Protein AF-A0A0D0GBC0-F1 (afdb_monomer_lite)

Foldseek 3Di:
DVLLVVLLCCLVPVPDQDDLVNLVVSVVVSVVVVVVVLVVLLCVLVVPPPDDPVVSVVSNVVSVVVVVVSCVVCSCRSHDDD

Organism: NCBI:txid1503925

Radius of gyration: 15.6 Å; chains: 1; bounding box: 33×18×52 Å

Sequence (82 aa):
MYIGLNDIGIKLFSGGRHDMEGVGWIHTMLFIGLVPCFIMLLIGVFRDKDSSIWLKVLSVIIFVLLIYAHLEIFETLGVDVS

pLDDT: mean 88.92, std 9.48, range [52.25, 96.75]

Structure (mmCIF, N/CA/C/O backbone):
data_AF-A0A0D0GBC0-F1
#
_entry.id   AF-A0A0D0GBC0-F1
#
loop_
_atom_site.group_PDB
_atom_site.id
_atom_site.type_symbol
_atom_site.label_atom_id
_atom_site.label_alt_id
_atom_site.label_comp_id
_atom_site.label_asym_id
_atom_site.label_entity_id
_atom_site.label_seq_id
_atom_site.pdbx_PDB_ins_code
_atom_site.Cartn_x
_atom_site.Cartn_y
_atom_site.Cartn_z
_atom_site.occupancy
_atom_site.B_iso_or_equiv
_atom_site.auth_seq_id
_atom_site.auth_comp_id
_atom_site.auth_asym_id
_atom_site.auth_atom_id
_atom_site.pdbx_PDB_model_num
ATOM 1 N N . MET A 1 1 ? 5.299 3.061 4.009 1.00 62.12 1 MET A N 1
ATOM 2 C CA . MET A 1 1 ? 6.370 3.899 3.422 1.00 62.12 1 MET A CA 1
ATOM 3 C C . MET A 1 1 ? 7.452 3.054 2.747 1.00 62.12 1 MET A C 1
ATOM 5 O O . MET A 1 1 ? 7.609 3.192 1.546 1.00 62.12 1 MET A O 1
ATOM 9 N N . TYR A 1 2 ? 8.128 2.131 3.444 1.00 84.00 2 TYR A N 1
ATOM 10 C CA . TYR A 1 2 ? 9.204 1.317 2.840 1.00 84.00 2 TYR A CA 1
ATOM 11 C C . TYR A 1 2 ? 8.765 0.384 1.698 1.00 84.00 2 TYR A C 1
ATOM 13 O O . TYR A 1 2 ? 9.514 0.215 0.745 1.00 84.00 2 TYR A O 1
ATOM 21 N N . ILE A 1 3 ? 7.549 -0.172 1.756 1.00 88.56 3 ILE A N 1
ATOM 22 C CA . ILE A 1 3 ? 7.031 -1.079 0.715 1.00 88.56 3 ILE A CA 1
ATOM 23 C C . ILE A 1 3 ? 6.824 -0.338 -0.618 1.00 88.56 3 ILE A C 1
ATOM 25 O O . ILE A 1 3 ? 7.267 -0.812 -1.654 1.00 88.56 3 ILE A O 1
ATOM 29 N N . GLY A 1 4 ? 6.218 0.855 -0.594 1.00 87.81 4 GLY A N 1
ATOM 30 C CA . GLY A 1 4 ? 6.027 1.660 -1.808 1.00 87.81 4 GLY A CA 1
ATOM 31 C C . GLY A 1 4 ? 7.346 2.161 -2.403 1.00 87.81 4 GLY A C 1
ATOM 32 O O . GLY A 1 4 ? 7.513 2.164 -3.616 1.00 87.81 4 GLY A O 1
ATOM 33 N N . LEU A 1 5 ? 8.325 2.512 -1.559 1.00 89.94 5 LEU A N 1
ATOM 34 C CA . LEU A 1 5 ? 9.667 2.867 -2.033 1.00 89.94 5 LEU A CA 1
ATOM 35 C C . LEU A 1 5 ? 10.377 1.667 -2.681 1.00 89.94 5 LEU A C 1
ATOM 37 O O . LEU A 1 5 ? 11.092 1.836 -3.662 1.00 89.94 5 LEU A O 1
ATOM 41 N N . ASN A 1 6 ? 1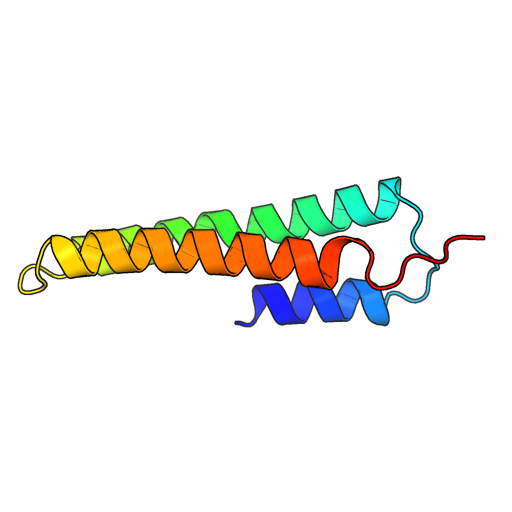0.177 0.464 -2.137 1.00 91.56 6 ASN A N 1
ATOM 42 C CA . ASN A 1 6 ? 10.712 -0.766 -2.709 1.00 91.56 6 ASN A CA 1
ATOM 43 C C . ASN A 1 6 ? 10.085 -1.078 -4.078 1.00 91.56 6 ASN A C 1
ATOM 45 O O . ASN A 1 6 ? 10.834 -1.362 -5.005 1.00 91.56 6 ASN A O 1
ATOM 49 N N . ASP A 1 7 ? 8.764 -0.929 -4.230 1.00 92.19 7 ASP A N 1
ATOM 50 C CA . ASP A 1 7 ? 8.067 -1.061 -5.522 1.00 92.19 7 ASP A CA 1
ATOM 51 C C . ASP A 1 7 ? 8.638 -0.100 -6.578 1.00 92.19 7 ASP A C 1
ATOM 53 O O . ASP A 1 7 ? 9.073 -0.534 -7.644 1.00 92.19 7 ASP A O 1
ATOM 57 N N . ILE A 1 8 ? 8.745 1.190 -6.241 1.00 92.06 8 ILE A N 1
ATOM 58 C CA . ILE A 1 8 ? 9.338 2.212 -7.121 1.00 92.06 8 ILE A CA 1
ATOM 59 C C . ILE A 1 8 ? 10.796 1.869 -7.455 1.00 92.06 8 ILE A C 1
ATOM 61 O O . ILE A 1 8 ? 11.219 1.975 -8.604 1.00 92.06 8 ILE A O 1
ATOM 65 N N . GLY A 1 9 ? 11.575 1.452 -6.455 1.00 90.12 9 GLY A N 1
ATOM 66 C CA . GLY A 1 9 ? 12.986 1.123 -6.624 1.00 90.12 9 GLY A CA 1
ATOM 67 C C . GLY A 1 9 ? 13.207 -0.068 -7.555 1.00 90.12 9 GLY A C 1
ATOM 68 O O . GLY A 1 9 ? 14.080 -0.010 -8.416 1.00 90.12 9 GLY A O 1
ATOM 69 N N . ILE A 1 10 ? 12.403 -1.125 -7.428 1.00 88.88 10 ILE A N 1
ATOM 70 C CA . ILE A 1 10 ? 12.482 -2.286 -8.321 1.00 88.88 10 ILE A CA 1
ATOM 71 C C . ILE A 1 10 ? 12.145 -1.857 -9.752 1.00 88.88 10 ILE A C 1
ATOM 73 O O . ILE A 1 10 ? 12.955 -2.090 -10.646 1.00 88.88 10 ILE A O 1
ATOM 77 N N . LYS A 1 11 ? 11.028 -1.142 -9.945 1.00 88.88 11 LYS A N 1
ATOM 78 C CA . LYS A 1 11 ? 10.575 -0.662 -11.262 1.00 88.88 11 LYS A CA 1
ATOM 79 C C . LYS A 1 11 ? 11.591 0.241 -11.974 1.00 88.88 11 LYS A C 1
ATOM 81 O O . LYS A 1 11 ? 11.669 0.224 -13.196 1.00 88.88 11 LYS A O 1
ATOM 86 N N . LEU A 1 12 ? 12.367 1.034 -11.230 1.00 88.38 12 LEU A N 1
ATOM 87 C CA . LEU A 1 12 ? 13.364 1.949 -11.804 1.00 88.38 12 LEU A CA 1
ATOM 88 C C . LEU A 1 12 ? 14.761 1.337 -11.968 1.00 88.38 12 LEU A C 1
ATOM 90 O O . LEU A 1 12 ? 15.510 1.773 -12.841 1.00 88.38 12 LEU A O 1
ATOM 94 N N . PHE A 1 13 ? 15.149 0.379 -11.119 1.00 85.88 13 PHE A N 1
ATOM 95 C CA . PHE A 1 13 ? 16.556 -0.020 -10.978 1.00 85.88 13 PHE A CA 1
ATOM 96 C C . PHE A 1 13 ? 16.826 -1.520 -11.125 1.00 85.88 13 PHE A C 1
ATOM 98 O O . PHE A 1 13 ? 17.988 -1.917 -11.029 1.00 85.88 13 PHE A O 1
ATOM 105 N N . SER A 1 14 ? 15.834 -2.375 -11.408 1.00 78.69 14 SER A N 1
ATOM 106 C CA . SER A 1 14 ? 16.090 -3.815 -11.599 1.00 78.69 14 SER A CA 1
ATOM 107 C C . SER A 1 14 ? 16.709 -4.180 -12.961 1.00 78.69 14 SER A C 1
ATOM 109 O O . SER A 1 14 ? 16.747 -5.355 -13.322 1.00 78.69 14 SER A O 1
ATOM 111 N N . GLY A 1 15 ? 17.215 -3.199 -13.718 1.00 65.44 15 GLY A N 1
ATOM 112 C CA . GLY A 1 15 ? 18.109 -3.421 -14.860 1.00 65.44 15 GLY A CA 1
ATOM 113 C C . GLY A 1 15 ? 17.469 -3.990 -16.132 1.00 65.44 15 GLY A C 1
ATOM 114 O O . GLY A 1 15 ? 18.205 -4.347 -17.049 1.00 65.44 15 GLY A O 1
ATOM 115 N N . GLY A 1 16 ? 16.136 -4.061 -16.220 1.00 62.09 16 GLY A N 1
ATOM 116 C CA . GLY A 1 16 ? 15.412 -4.541 -17.398 1.00 62.09 16 GLY A CA 1
ATOM 117 C C . GLY A 1 16 ? 14.241 -3.630 -17.758 1.00 62.09 16 GLY A C 1
ATOM 118 O O . GLY A 1 16 ? 13.567 -3.114 -16.875 1.00 62.09 16 GLY A O 1
ATOM 119 N N . ARG A 1 17 ? 13.993 -3.444 -19.061 1.00 64.69 17 ARG A N 1
ATOM 120 C CA . ARG A 1 17 ? 12.706 -2.924 -19.545 1.00 64.69 17 ARG A CA 1
ATOM 121 C C . ARG A 1 17 ? 11.638 -3.931 -19.143 1.00 64.69 17 ARG A C 1
ATOM 123 O O . ARG A 1 17 ? 11.716 -5.083 -19.568 1.00 64.69 17 ARG A O 1
ATOM 130 N N . HIS A 1 18 ? 10.694 -3.518 -18.310 1.00 72.00 18 HIS A N 1
ATOM 131 C CA . HIS A 1 18 ? 9.616 -4.402 -17.895 1.00 72.00 18 HIS A CA 1
ATOM 132 C C . HIS A 1 18 ? 8.542 -4.442 -18.977 1.00 72.00 18 HIS A C 1
ATOM 134 O O . HIS A 1 18 ? 8.057 -3.400 -19.417 1.00 72.00 18 HIS A O 1
ATOM 140 N N . ASP A 1 19 ? 8.176 -5.646 -19.399 1.00 82.25 19 ASP A N 1
ATOM 141 C CA . ASP A 1 19 ? 6.913 -5.877 -20.082 1.00 82.25 19 ASP A CA 1
ATOM 142 C C . ASP A 1 19 ? 5.764 -5.920 -19.059 1.00 82.25 19 ASP A C 1
ATOM 144 O O . ASP A 1 19 ? 5.961 -5.884 -17.838 1.00 82.25 19 ASP A O 1
ATOM 148 N N . MET A 1 20 ? 4.532 -5.988 -19.560 1.00 83.62 20 MET A N 1
ATOM 149 C CA . MET A 1 20 ? 3.341 -6.001 -18.705 1.00 83.62 20 MET A CA 1
ATOM 150 C C . MET A 1 20 ? 3.295 -7.225 -17.773 1.00 83.62 20 MET A C 1
ATOM 152 O O . MET A 1 20 ? 2.726 -7.143 -16.684 1.00 83.62 20 MET A O 1
ATOM 156 N N . GLU A 1 21 ? 3.907 -8.348 -18.165 1.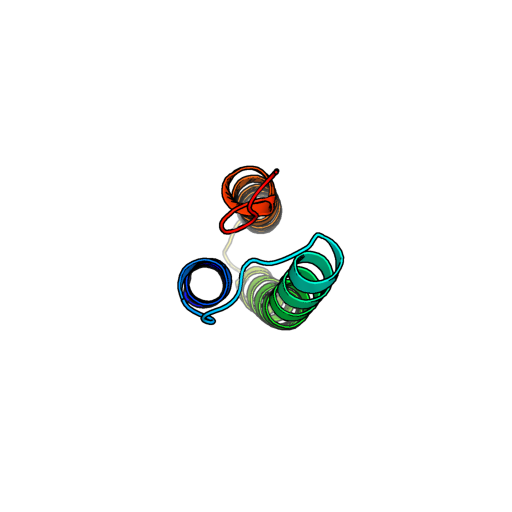00 86.25 21 GLU A N 1
ATOM 157 C CA . GLU A 1 21 ? 3.976 -9.552 -17.330 1.00 86.25 21 GLU A CA 1
ATOM 158 C C . GLU A 1 21 ? 4.913 -9.346 -16.132 1.00 86.25 21 GLU A C 1
ATOM 160 O O . GLU A 1 21 ? 4.528 -9.608 -14.987 1.00 86.25 21 GLU A O 1
ATOM 165 N N . GLY A 1 22 ? 6.111 -8.800 -16.362 1.00 86.94 22 GLY A N 1
ATOM 166 C CA . GLY A 1 22 ? 7.060 -8.452 -15.306 1.00 86.94 22 GLY A CA 1
ATOM 167 C C . GLY A 1 22 ? 6.481 -7.459 -14.296 1.00 86.94 22 GLY A C 1
ATOM 168 O O . GLY A 1 22 ? 6.643 -7.642 -13.087 1.00 86.94 22 GLY A O 1
ATOM 169 N N . VAL A 1 23 ? 5.733 -6.455 -14.763 1.00 88.06 23 VAL A N 1
ATOM 170 C CA . VAL A 1 23 ? 5.023 -5.512 -13.879 1.00 88.06 23 VAL A CA 1
ATOM 171 C C . VAL A 1 23 ? 3.960 -6.215 -13.031 1.00 88.06 23 VAL A C 1
ATOM 173 O O . VAL A 1 23 ? 3.831 -5.917 -11.841 1.00 88.06 23 VAL A O 1
ATOM 176 N N . GLY A 1 24 ? 3.238 -7.189 -13.591 1.00 89.31 24 GLY A N 1
ATOM 177 C CA . GLY A 1 24 ? 2.278 -8.007 -12.842 1.00 89.31 24 GLY A CA 1
ATOM 178 C C . GLY A 1 24 ? 2.921 -8.761 -11.670 1.00 89.31 24 GLY A C 1
ATOM 179 O O . GLY A 1 24 ? 2.374 -8.789 -10.560 1.00 89.31 24 GLY A O 1
ATOM 180 N N . TRP A 1 25 ? 4.122 -9.310 -11.872 1.00 90.62 25 TRP 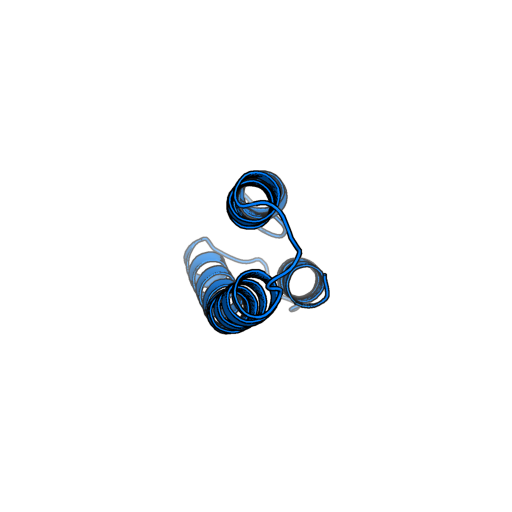A N 1
ATOM 181 C CA . TRP A 1 25 ? 4.894 -9.949 -10.801 1.00 90.62 25 TRP A CA 1
ATOM 182 C C . TRP A 1 25 ? 5.342 -8.958 -9.725 1.00 90.62 25 TRP A C 1
ATOM 184 O O . TRP A 1 25 ? 5.216 -9.255 -8.533 1.00 90.62 25 TRP A O 1
ATOM 194 N N . ILE A 1 26 ? 5.794 -7.766 -10.118 1.00 91.19 26 ILE A N 1
ATOM 195 C CA . ILE A 1 26 ? 6.173 -6.707 -9.171 1.00 91.19 26 ILE A CA 1
ATOM 196 C C . ILE A 1 26 ? 4.960 -6.277 -8.331 1.00 91.19 26 ILE A C 1
ATOM 198 O O . ILE A 1 26 ? 5.053 -6.228 -7.103 1.00 91.19 26 ILE A O 1
ATOM 202 N N . HIS A 1 27 ? 3.790 -6.074 -8.947 1.00 92.00 27 HIS A N 1
ATOM 203 C CA . HIS A 1 27 ? 2.555 -5.779 -8.211 1.00 92.00 27 HIS A CA 1
ATOM 204 C C . HIS A 1 27 ? 2.150 -6.910 -7.263 1.00 92.00 27 HIS A C 1
ATOM 206 O O . HIS A 1 27 ? 1.703 -6.651 -6.145 1.00 92.00 27 HIS A O 1
ATOM 212 N N . THR A 1 28 ? 2.353 -8.168 -7.654 1.00 93.12 28 THR A N 1
ATOM 213 C CA . THR A 1 28 ? 2.100 -9.305 -6.759 1.00 93.12 28 THR A CA 1
ATOM 214 C C . THR A 1 28 ? 2.990 -9.230 -5.514 1.00 93.12 28 THR A C 1
ATOM 216 O O . THR A 1 28 ? 2.498 -9.380 -4.393 1.00 93.12 28 THR A O 1
ATOM 219 N N . MET A 1 29 ? 4.283 -8.926 -5.675 1.00 92.75 29 MET A N 1
ATOM 220 C CA . MET A 1 29 ? 5.211 -8.738 -4.549 1.00 92.75 29 MET A CA 1
ATOM 221 C C . MET A 1 29 ? 4.828 -7.539 -3.669 1.00 92.75 29 MET A C 1
ATOM 223 O O . MET A 1 29 ? 4.873 -7.643 -2.439 1.00 92.75 29 MET A O 1
ATOM 227 N N . LEU A 1 30 ? 4.379 -6.434 -4.273 1.00 93.75 30 LEU A N 1
ATOM 228 C CA . LEU A 1 30 ? 3.821 -5.285 -3.555 1.00 93.75 30 LEU A CA 1
ATOM 229 C C . LEU A 1 30 ? 2.646 -5.716 -2.661 1.00 93.75 30 LEU A C 1
ATOM 231 O O . LEU A 1 30 ? 2.643 -5.413 -1.465 1.00 93.75 30 LEU A O 1
ATOM 235 N N . PHE A 1 31 ? 1.683 -6.475 -3.193 1.00 94.31 31 PHE A N 1
ATOM 236 C CA . PHE A 1 31 ? 0.536 -6.950 -2.411 1.00 94.31 31 PHE A CA 1
ATOM 237 C C . PHE A 1 31 ? 0.929 -7.920 -1.293 1.00 94.31 3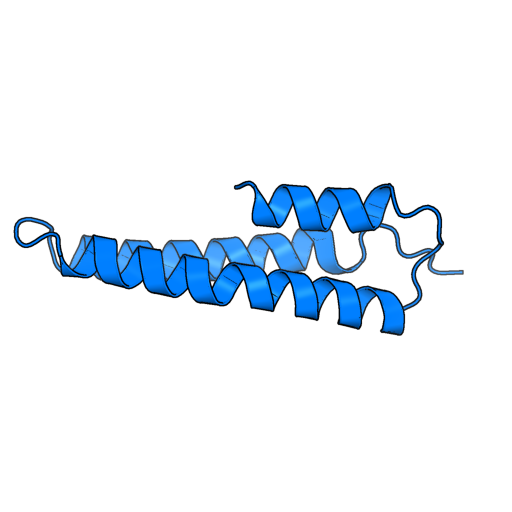1 PHE A C 1
ATOM 239 O O . PHE A 1 31 ? 0.388 -7.812 -0.190 1.00 94.31 31 PHE A O 1
ATOM 246 N N . ILE A 1 32 ? 1.911 -8.798 -1.520 1.00 95.25 32 ILE A N 1
ATOM 247 C CA . ILE A 1 32 ? 2.461 -9.670 -0.468 1.00 95.25 32 ILE A CA 1
ATOM 248 C C . ILE A 1 32 ? 2.997 -8.839 0.707 1.00 95.25 32 ILE A C 1
ATOM 250 O O . ILE A 1 32 ? 2.817 -9.235 1.857 1.00 95.25 32 ILE A O 1
ATOM 254 N N . GLY A 1 33 ? 3.601 -7.675 0.451 1.00 92.94 33 GLY A N 1
ATOM 255 C CA . GLY A 1 33 ? 4.021 -6.743 1.502 1.00 92.94 33 GLY A CA 1
ATOM 256 C C . GLY A 1 33 ? 2.865 -5.950 2.128 1.00 92.94 33 GLY A C 1
ATOM 257 O O . GLY A 1 33 ? 2.857 -5.705 3.339 1.00 92.94 33 GLY A O 1
ATOM 258 N N . LEU A 1 34 ? 1.872 -5.546 1.333 1.00 94.62 34 LEU A N 1
ATOM 259 C CA . LEU A 1 34 ? 0.742 -4.738 1.806 1.00 94.62 34 LEU A CA 1
ATOM 260 C C . LEU A 1 34 ? -0.207 -5.515 2.724 1.00 94.62 34 LEU A C 1
ATOM 262 O O . LEU A 1 34 ? -0.704 -4.932 3.684 1.00 94.62 34 LEU A O 1
ATOM 266 N N . VAL A 1 35 ? -0.425 -6.811 2.489 1.00 94.75 35 VAL A N 1
ATOM 267 C CA . VAL A 1 35 ? -1.295 -7.657 3.328 1.00 94.75 35 VAL A CA 1
ATOM 268 C C . VAL A 1 35 ? -0.873 -7.665 4.809 1.00 94.75 35 VAL A C 1
ATOM 270 O O . VAL A 1 35 ? -1.692 -7.292 5.653 1.00 94.75 35 VAL A O 1
ATOM 273 N N . PRO A 1 36 ? 0.374 -8.016 5.187 1.00 94.81 36 PRO A N 1
ATOM 274 C CA . PRO A 1 36 ? 0.798 -7.970 6.584 1.00 94.81 36 PRO A CA 1
ATOM 275 C C . PRO A 1 36 ? 0.814 -6.539 7.134 1.00 94.81 36 PRO A C 1
ATOM 277 O O . PRO A 1 36 ? 0.512 -6.335 8.309 1.00 94.81 36 PRO A O 1
ATOM 280 N N . CYS A 1 37 ? 1.098 -5.532 6.300 1.00 94.81 37 CYS A N 1
ATOM 281 C CA . CYS A 1 37 ? 1.007 -4.128 6.705 1.00 94.81 37 CYS A CA 1
ATOM 282 C C . CYS A 1 37 ? -0.433 -3.737 7.078 1.00 94.81 37 CYS A C 1
ATOM 284 O O . CYS A 1 37 ? -0.653 -3.106 8.113 1.00 94.81 37 CYS A O 1
ATOM 286 N N . PHE A 1 38 ? -1.413 -4.180 6.290 1.00 95.19 38 PHE A N 1
ATOM 287 C CA . PHE A 1 38 ? -2.826 -3.956 6.563 1.00 95.19 38 PHE A CA 1
ATOM 288 C C . PHE A 1 38 ? -3.285 -4.681 7.830 1.00 95.19 38 PHE A C 1
ATOM 290 O O . PHE A 1 38 ? -3.954 -4.083 8.669 1.00 95.19 38 PHE A O 1
ATOM 297 N N . ILE A 1 39 ? -2.860 -5.932 8.033 1.00 95.75 39 ILE A N 1
ATOM 298 C CA . ILE A 1 39 ? -3.142 -6.678 9.269 1.00 95.75 39 ILE A CA 1
ATOM 299 C C . ILE A 1 39 ? -2.599 -5.923 10.490 1.00 95.75 39 ILE A C 1
ATOM 301 O O . ILE A 1 39 ? -3.319 -5.750 11.474 1.00 95.75 39 ILE A O 1
ATOM 305 N N . MET A 1 40 ? -1.362 -5.420 10.427 1.00 95.81 40 MET A N 1
ATOM 306 C CA . MET A 1 40 ? -0.782 -4.625 11.515 1.00 95.81 40 MET A CA 1
ATOM 307 C C . MET A 1 40 ? -1.556 -3.327 11.773 1.00 95.81 40 MET A C 1
ATOM 309 O O . MET A 1 40 ? -1.765 -2.977 12.935 1.00 95.81 40 MET A O 1
ATOM 313 N N . LEU A 1 41 ? -2.013 -2.639 10.719 1.00 95.25 41 LEU A N 1
ATOM 314 C CA . LEU A 1 41 ? -2.862 -1.453 10.849 1.00 95.25 41 LEU A CA 1
ATOM 315 C C . LEU A 1 41 ? -4.158 -1.791 11.592 1.00 95.25 41 LEU A C 1
ATOM 317 O O . LEU A 1 41 ? -4.483 -1.122 12.571 1.00 95.25 41 LEU A O 1
ATOM 321 N N . LEU A 1 42 ? -4.868 -2.843 11.169 1.00 95.25 42 LEU A N 1
ATOM 322 C CA . LEU A 1 42 ? -6.112 -3.268 11.813 1.00 95.25 42 LEU A CA 1
ATOM 323 C C . LEU A 1 42 ? -5.874 -3.598 13.289 1.00 95.25 42 LEU A C 1
ATOM 325 O O . LEU A 1 42 ? -6.584 -3.082 14.150 1.00 95.25 42 LEU A O 1
ATOM 329 N N . ILE A 1 43 ? -4.840 -4.385 13.603 1.00 96.12 43 ILE A N 1
ATOM 330 C CA . ILE A 1 43 ? -4.489 -4.710 14.993 1.00 96.12 43 ILE A CA 1
ATOM 331 C C . ILE A 1 43 ? -4.231 -3.432 15.799 1.00 96.12 43 ILE A C 1
ATOM 333 O O . ILE A 1 43 ? -4.762 -3.294 16.900 1.00 96.12 43 ILE A O 1
ATOM 337 N N . GLY A 1 44 ? -3.449 -2.489 15.267 1.00 94.12 44 GLY A N 1
ATOM 338 C CA . GLY A 1 44 ? -3.140 -1.231 15.950 1.00 94.12 44 GLY A CA 1
ATOM 339 C C . GLY A 1 44 ? -4.387 -0.392 16.230 1.00 94.12 44 GLY A C 1
ATOM 340 O O . GLY A 1 44 ? -4.614 0.020 17.367 1.00 94.12 44 GLY A O 1
ATOM 341 N N . VAL A 1 45 ? -5.225 -0.209 15.211 1.00 93.94 45 VAL A N 1
ATOM 342 C CA . VAL A 1 45 ? -6.443 0.610 15.261 1.00 93.94 45 VAL A CA 1
ATOM 343 C C . VAL A 1 45 ? -7.513 -0.002 16.175 1.00 93.94 45 VAL A C 1
ATOM 345 O O . VAL A 1 45 ? -8.190 0.720 16.908 1.00 93.94 45 VAL A O 1
ATOM 348 N N . PHE A 1 46 ? -7.676 -1.328 16.172 1.00 91.94 46 PHE A N 1
ATOM 349 C CA . PHE A 1 46 ? -8.654 -2.001 17.033 1.00 91.94 46 PHE A CA 1
ATOM 350 C C . PHE A 1 46 ? -8.174 -2.179 18.475 1.00 91.94 46 PHE A C 1
ATOM 352 O O . PHE A 1 46 ? -9.010 -2.245 19.378 1.00 91.94 46 PHE A O 1
ATOM 359 N N . ARG A 1 47 ? -6.858 -2.226 18.713 1.00 95.06 47 ARG A N 1
ATOM 360 C CA . ARG A 1 47 ? -6.292 -2.302 20.068 1.00 95.06 47 ARG A CA 1
ATOM 361 C C . ARG A 1 47 ? -6.432 -0.987 20.836 1.00 95.06 47 ARG A C 1
ATOM 363 O O . ARG A 1 47 ? -6.507 -1.023 22.062 1.00 95.06 47 ARG A O 1
ATOM 370 N N . ASP A 1 48 ? -6.486 0.142 20.136 1.00 91.75 48 ASP A N 1
ATOM 371 C CA . ASP A 1 48 ? -6.743 1.448 20.740 1.00 91.75 48 ASP A CA 1
ATOM 372 C C . ASP A 1 48 ? -8.216 1.560 21.171 1.00 91.75 48 ASP A C 1
ATOM 374 O O . ASP A 1 48 ? -9.129 1.660 20.344 1.00 91.75 48 ASP A O 1
ATOM 378 N N . LYS A 1 49 ? -8.460 1.486 22.482 1.00 88.50 49 LYS A N 1
ATOM 379 C CA . LYS A 1 49 ? -9.810 1.526 23.064 1.00 88.50 49 LYS A CA 1
ATOM 380 C C . LYS A 1 49 ? -10.352 2.945 23.227 1.00 88.50 49 LYS A C 1
ATOM 382 O O . LYS A 1 49 ? -11.570 3.093 23.278 1.00 88.50 49 LYS A O 1
ATOM 387 N N . ASP A 1 50 ? -9.478 3.945 23.267 1.00 91.62 50 ASP A N 1
ATOM 388 C CA . ASP A 1 50 ? -9.839 5.343 23.522 1.00 91.62 50 ASP A CA 1
ATOM 389 C C . ASP A 1 50 ? -10.107 6.111 22.216 1.00 91.62 50 ASP A C 1
ATOM 391 O O . ASP A 1 50 ? -10.778 7.144 22.207 1.00 91.62 50 ASP A O 1
ATOM 395 N N . SER A 1 51 ? -9.631 5.584 21.085 1.00 90.69 51 SER A N 1
ATOM 396 C CA . SER A 1 51 ? -9.877 6.157 19.763 1.00 90.69 51 SER A CA 1
ATOM 397 C C . SER A 1 51 ? -11.329 6.000 19.289 1.00 90.69 51 SER A C 1
ATOM 399 O O . SER A 1 51 ? -11.937 4.925 19.352 1.00 90.69 51 SER A O 1
ATOM 401 N N . SER A 1 52 ? -11.870 7.090 18.736 1.00 94.44 52 SER A N 1
ATOM 402 C CA . SER A 1 52 ? -13.208 7.151 18.140 1.00 94.44 52 SER A CA 1
ATOM 403 C C . SER A 1 52 ? -13.358 6.193 16.956 1.00 94.44 52 SER A C 1
ATOM 405 O O . SER A 1 52 ? -12.478 6.103 16.101 1.00 94.44 52 SER A O 1
ATOM 407 N N . ILE A 1 53 ? -14.527 5.550 16.837 1.00 93.00 53 ILE A N 1
ATOM 408 C CA . ILE A 1 53 ? -14.875 4.664 15.711 1.00 93.00 53 ILE A CA 1
ATOM 409 C C . ILE A 1 53 ? -14.650 5.344 14.347 1.00 93.00 53 ILE A C 1
ATOM 411 O O . ILE A 1 53 ? -14.198 4.701 13.403 1.00 93.00 53 ILE A O 1
ATOM 415 N N . TRP A 1 54 ? -14.887 6.658 14.260 1.00 94.88 54 TRP A N 1
ATOM 416 C CA . TRP A 1 54 ? -14.681 7.438 13.040 1.00 94.88 54 TRP A CA 1
ATOM 417 C C . TRP A 1 54 ? -13.215 7.504 12.628 1.00 94.88 54 TRP A C 1
ATOM 419 O O . TRP A 1 54 ? -12.913 7.359 11.448 1.00 94.88 54 TRP A O 1
ATOM 429 N N . LEU A 1 55 ? -12.303 7.666 13.589 1.00 94.50 55 LEU A N 1
ATOM 430 C CA . LEU A 1 55 ? -10.867 7.664 13.313 1.00 94.50 55 LEU A CA 1
ATOM 431 C C . LEU A 1 55 ? -10.410 6.285 12.838 1.00 94.50 55 LEU A C 1
ATOM 433 O O . LEU A 1 55 ? -9.621 6.199 11.903 1.00 94.50 55 LEU A O 1
ATOM 437 N N . LYS A 1 56 ? -10.971 5.214 13.410 1.00 94.00 56 LYS A N 1
ATOM 438 C CA . LYS A 1 56 ? -10.676 3.836 12.995 1.00 94.00 56 LYS A CA 1
ATOM 439 C C . LYS A 1 56 ? -11.063 3.580 11.541 1.00 94.00 56 LYS A C 1
ATOM 441 O O . LYS A 1 56 ? -10.251 3.088 10.759 1.00 94.00 56 LYS A O 1
ATOM 446 N N . VAL A 1 57 ? -12.287 3.960 11.173 1.00 95.56 57 VAL A N 1
ATOM 447 C CA . VAL A 1 57 ? -12.786 3.856 9.794 1.00 95.56 57 VAL A CA 1
ATOM 448 C C . VAL A 1 57 ? -11.949 4.727 8.856 1.00 95.56 57 VAL A C 1
ATOM 450 O O . VAL A 1 57 ? -11.523 4.256 7.802 1.00 95.56 57 VAL A O 1
ATOM 453 N N . LEU A 1 58 ? -11.645 5.963 9.260 1.00 96.56 58 LEU A N 1
ATOM 454 C CA . LEU A 1 58 ? -10.832 6.881 8.469 1.00 96.56 58 LEU A CA 1
ATOM 455 C C . LEU A 1 58 ? -9.426 6.323 8.208 1.00 96.56 58 LEU A C 1
ATOM 457 O O . LEU A 1 58 ? -8.951 6.414 7.081 1.00 96.56 58 LEU A O 1
ATOM 461 N N . SER A 1 59 ? -8.777 5.694 9.194 1.00 95.19 59 SER A N 1
ATOM 462 C CA . SER A 1 59 ? -7.462 5.061 9.007 1.00 95.19 59 SER A CA 1
ATOM 463 C C . SER A 1 59 ? -7.488 3.959 7.946 1.00 95.19 59 SER A C 1
ATOM 465 O O . SER A 1 59 ? -6.579 3.887 7.120 1.00 95.19 59 SER A O 1
ATOM 467 N N . VAL A 1 60 ? -8.532 3.125 7.937 1.00 95.44 60 VAL A N 1
ATOM 468 C CA . VAL A 1 60 ? -8.695 2.059 6.936 1.00 95.44 60 VAL A CA 1
ATOM 469 C C . VAL A 1 60 ? -8.939 2.651 5.548 1.00 95.44 60 VAL A C 1
ATOM 471 O O . VAL A 1 60 ? -8.286 2.241 4.590 1.00 95.44 60 VAL A O 1
ATOM 474 N N . ILE A 1 61 ? -9.824 3.647 5.440 1.00 96.75 61 ILE A N 1
ATOM 475 C CA . ILE A 1 61 ? -10.122 4.321 4.168 1.00 96.75 61 ILE A CA 1
ATOM 476 C C . ILE A 1 61 ? -8.868 4.997 3.609 1.00 96.75 61 ILE A C 1
ATOM 478 O O . ILE A 1 61 ? -8.532 4.789 2.447 1.00 96.75 61 ILE A O 1
ATOM 482 N N . ILE A 1 62 ? -8.147 5.762 4.434 1.00 96.44 62 ILE A N 1
ATOM 483 C CA . ILE A 1 62 ? -6.909 6.435 4.024 1.00 96.44 62 ILE A CA 1
ATOM 484 C C . ILE A 1 62 ? -5.884 5.413 3.533 1.00 96.44 62 ILE A C 1
ATOM 486 O O . ILE A 1 62 ? -5.246 5.644 2.512 1.00 96.44 62 ILE A O 1
ATOM 490 N N . PHE A 1 63 ? -5.735 4.275 4.214 1.00 95.12 63 PHE A N 1
ATOM 491 C CA . PHE A 1 63 ? -4.796 3.242 3.785 1.00 95.12 63 PHE A CA 1
ATOM 492 C C . PHE A 1 63 ? -5.135 2.683 2.395 1.00 95.12 63 PHE A C 1
ATOM 494 O O . PHE A 1 63 ? -4.251 2.586 1.545 1.00 95.12 63 PHE A O 1
ATOM 501 N N . VAL A 1 64 ? -6.411 2.378 2.134 1.00 95.00 64 VAL A N 1
ATOM 502 C CA . VAL A 1 64 ? -6.869 1.903 0.817 1.00 95.00 64 VAL A CA 1
ATOM 503 C C . VAL A 1 64 ? -6.666 2.974 -0.258 1.00 95.00 64 VAL A C 1
ATOM 505 O O . VAL A 1 64 ? -6.150 2.669 -1.331 1.00 95.00 64 VAL A O 1
ATOM 508 N N . LEU A 1 65 ? -7.003 4.233 0.039 1.00 96.31 65 LEU A N 1
ATOM 509 C CA . LEU A 1 65 ? -6.812 5.349 -0.890 1.00 96.31 65 LEU A CA 1
ATOM 510 C C . LEU A 1 65 ? -5.335 5.586 -1.221 1.00 96.31 65 LEU A C 1
ATOM 512 O O . LEU A 1 65 ? -5.012 5.873 -2.368 1.00 96.31 65 LEU A O 1
ATOM 516 N N . LEU A 1 66 ? -4.434 5.436 -0.247 1.00 94.56 66 LEU A N 1
ATOM 517 C CA . LEU A 1 66 ? -2.994 5.557 -0.478 1.00 94.56 66 LEU A CA 1
ATOM 518 C C . LEU A 1 66 ? -2.460 4.443 -1.382 1.00 94.56 66 LEU A C 1
ATOM 520 O O . LEU A 1 66 ? -1.624 4.720 -2.237 1.00 94.56 66 LEU A O 1
ATOM 524 N N . ILE A 1 67 ? -2.941 3.204 -1.222 1.00 94.25 67 ILE A N 1
ATOM 525 C CA . ILE A 1 67 ? -2.583 2.102 -2.129 1.00 94.25 67 ILE A CA 1
ATOM 526 C C . ILE A 1 67 ? -3.093 2.398 -3.538 1.00 94.25 67 ILE A C 1
ATOM 528 O O . ILE A 1 67 ? -2.332 2.275 -4.491 1.00 94.25 67 ILE A O 1
ATOM 532 N N . TYR A 1 68 ? -4.353 2.815 -3.663 1.00 94.81 68 TYR A N 1
ATOM 533 C CA . TYR A 1 68 ? -4.945 3.158 -4.954 1.00 94.81 68 TYR A CA 1
ATOM 534 C C . TYR A 1 68 ? -4.154 4.266 -5.661 1.00 94.81 68 TYR A C 1
ATOM 536 O O . TYR A 1 68 ? -3.734 4.091 -6.799 1.00 94.81 68 TYR A O 1
ATOM 544 N N . ALA A 1 69 ? -3.864 5.364 -4.957 1.00 95.06 69 ALA A N 1
ATOM 545 C CA . ALA A 1 69 ? -3.072 6.462 -5.501 1.00 95.06 69 ALA A CA 1
ATOM 546 C C . ALA A 1 69 ? -1.651 6.023 -5.894 1.00 95.06 69 ALA A C 1
ATOM 548 O O . ALA A 1 69 ? -1.139 6.462 -6.919 1.00 95.06 69 ALA A O 1
ATOM 549 N N . HIS A 1 70 ? -1.012 5.150 -5.106 1.00 94.19 70 HIS A N 1
ATOM 550 C CA . HIS A 1 70 ? 0.302 4.596 -5.448 1.00 94.19 70 HIS A CA 1
ATOM 551 C C . HIS A 1 70 ? 0.253 3.790 -6.747 1.00 94.19 70 HIS A C 1
ATOM 553 O O . HIS A 1 70 ? 1.123 3.964 -7.596 1.00 94.19 70 HIS A O 1
ATOM 559 N N . LEU A 1 71 ? -0.757 2.933 -6.912 1.00 93.06 71 LEU A N 1
ATOM 560 C CA . LEU A 1 71 ? -0.923 2.148 -8.132 1.00 93.06 71 LEU A CA 1
ATOM 561 C C . LEU A 1 71 ? -1.163 3.063 -9.335 1.00 93.06 71 LEU A C 1
ATOM 563 O O . LEU A 1 71 ? -0.382 3.002 -10.267 1.00 93.06 71 LEU A O 1
ATOM 567 N N . GLU A 1 72 ? -2.122 3.987 -9.281 1.00 93.12 72 GLU A N 1
ATOM 568 C CA . GLU A 1 72 ? -2.411 4.912 -10.395 1.00 93.12 72 GLU A CA 1
ATOM 569 C C . GLU A 1 72 ? -1.191 5.735 -10.842 1.00 93.12 72 GLU A C 1
ATOM 571 O O . GLU A 1 72 ? -0.981 5.963 -12.030 1.00 93.12 72 GLU A O 1
ATOM 576 N N . ILE A 1 73 ? -0.360 6.189 -9.898 1.00 92.00 73 ILE A N 1
ATOM 577 C CA . ILE A 1 73 ? 0.806 7.024 -10.222 1.00 92.00 73 ILE A CA 1
ATOM 578 C C . ILE A 1 73 ? 1.974 6.182 -10.758 1.00 92.00 73 ILE A C 1
ATOM 580 O O . ILE A 1 73 ? 2.746 6.665 -11.589 1.00 92.00 73 ILE A O 1
ATOM 584 N N . PHE A 1 74 ? 2.140 4.946 -10.276 1.00 91.31 74 PHE A N 1
ATOM 585 C CA . PHE A 1 74 ? 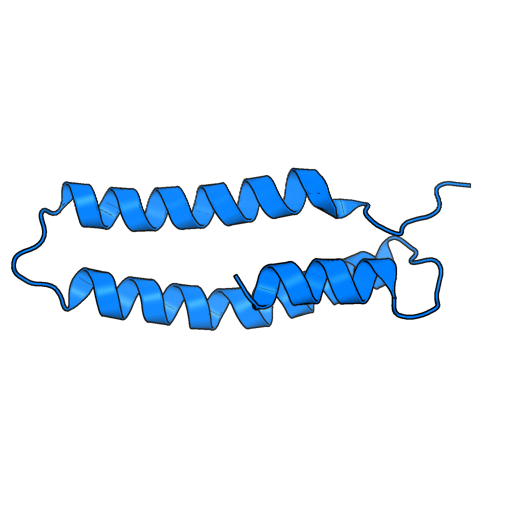3.344 4.142 -10.512 1.00 91.31 74 PHE A CA 1
ATOM 586 C C . PHE A 1 74 ? 3.091 2.805 -11.225 1.00 91.31 74 PHE A C 1
ATOM 588 O O . PHE A 1 74 ? 4.009 1.984 -11.296 1.00 91.31 74 PHE A O 1
ATOM 595 N N . GLU A 1 75 ? 1.889 2.560 -11.750 1.00 86.50 75 GLU A N 1
ATOM 596 C CA . GLU A 1 75 ? 1.510 1.308 -12.421 1.00 86.50 75 GLU A CA 1
ATOM 597 C C . GLU A 1 75 ? 2.460 0.988 -13.576 1.00 86.50 75 GLU A C 1
ATOM 599 O O . GLU A 1 75 ? 3.031 -0.098 -13.625 1.00 86.50 75 GLU A O 1
ATOM 604 N N . THR A 1 76 ? 2.680 1.959 -14.462 1.00 85.31 76 THR A N 1
ATOM 605 C CA . THR A 1 76 ? 3.501 1.805 -15.672 1.00 85.31 76 THR A CA 1
ATOM 606 C C . THR A 1 76 ? 4.909 2.375 -15.510 1.00 85.31 76 THR A C 1
ATOM 608 O O . THR A 1 76 ? 5.609 2.609 -16.496 1.00 85.31 76 THR A O 1
ATOM 611 N N . LEU A 1 77 ? 5.339 2.656 -14.277 1.00 86.94 77 LEU A N 1
ATOM 612 C CA . LEU A 1 77 ? 6.671 3.201 -14.035 1.00 86.94 77 LEU A CA 1
ATO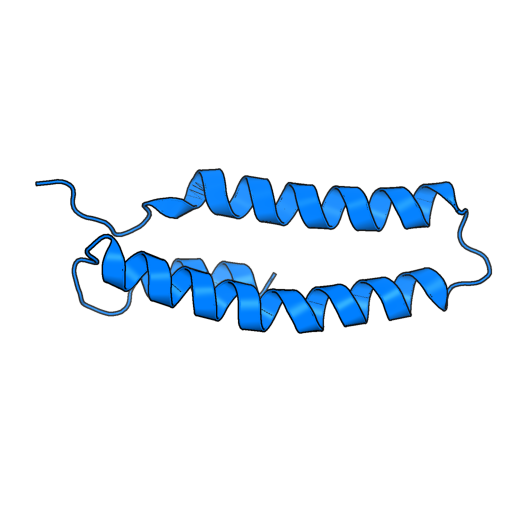M 613 C C . LEU A 1 77 ? 7.735 2.188 -14.489 1.00 86.94 77 LEU A C 1
ATOM 615 O O . LEU A 1 77 ? 7.708 1.037 -14.065 1.00 86.94 77 LEU A O 1
ATOM 619 N N . GLY A 1 78 ? 8.674 2.619 -15.335 1.00 79.00 78 GLY A N 1
ATOM 620 C CA . GLY A 1 78 ? 9.749 1.757 -15.849 1.00 79.00 78 GLY A CA 1
ATOM 621 C C . GLY A 1 78 ? 9.354 0.842 -17.018 1.00 79.00 78 GLY A C 1
ATOM 622 O O . GLY A 1 78 ? 10.189 0.067 -17.487 1.00 79.00 78 GLY A O 1
ATOM 623 N N . VAL A 1 79 ? 8.115 0.939 -17.515 1.00 82.44 79 VAL A N 1
ATOM 624 C CA . VAL A 1 79 ? 7.663 0.255 -18.737 1.00 82.44 79 VAL A CA 1
ATOM 625 C C . VAL A 1 79 ? 8.015 1.107 -19.955 1.00 82.44 79 VAL A C 1
ATOM 627 O O . VAL A 1 79 ? 7.631 2.273 -20.029 1.00 82.44 79 VAL A O 1
ATOM 630 N N . ASP A 1 80 ? 8.720 0.524 -20.926 1.00 67.50 80 ASP A N 1
ATOM 631 C CA . ASP A 1 80 ? 8.948 1.153 -22.230 1.00 67.50 80 ASP A CA 1
ATOM 632 C C . ASP A 1 80 ? 7.816 0.744 -23.182 1.00 67.50 80 ASP A C 1
ATOM 634 O O . ASP A 1 80 ? 7.717 -0.415 -23.587 1.00 67.50 80 ASP A O 1
ATOM 638 N N . VAL A 1 81 ? 6.950 1.698 -23.528 1.00 60.16 81 VAL A N 1
ATOM 639 C CA . VAL A 1 81 ? 5.904 1.509 -24.541 1.00 60.16 81 VAL A CA 1
ATOM 640 C C . VAL A 1 81 ? 6.524 1.844 -25.898 1.00 60.16 81 VAL A C 1
ATOM 642 O O . VAL A 1 81 ? 6.588 3.010 -26.283 1.00 60.16 81 VAL A O 1
ATOM 645 N N . SER A 1 82 ? 7.073 0.832 -26.572 1.00 52.25 82 SER A N 1
ATOM 646 C CA . SER A 1 82 ? 7.565 0.930 -27.955 1.00 52.25 82 SER A CA 1
ATOM 647 C C . SER A 1 82 ? 6.427 0.951 -28.964 1.00 52.25 82 SER A C 1
ATOM 649 O O . SER A 1 82 ? 5.553 0.062 -28.831 1.00 52.25 82 SER A O 1
#

Secondary structure (DSSP, 8-state):
-HHHHHHHHHHHHSSSPBPHHHHHHHHHHHHHHHHHHHHHHHHHHHH-SSS-HHHHHHHHHHHHHHHHHHHHHHTTTTB---